Protein AF-A0A9J5XWK7-F1 (afdb_monomer)

Sequence (107 aa):
MKKEVSSCLRVRLVESLIQSAQDLQVSPIVKYSVLSLFADRFYPSLNREGAKDAKSWLLCPLRESNLQLFALVAIWISSKIHDSPSLSVKSFKSLADNTIKEQHFTT

Secondary structure (DSSP, 8-state):
-HHHHHHHHHHHHHHHHHHHHHHTT--HHHHHHHHHHIIIIIHHHHHSSHHHH---TTTSS--HHHHHHHHHHHHHHHHHHH-SSPPPHHHHHHHHHHH----TT--

Foldseek 3Di:
DVVVVLVVLVVLLLVLLVVLCVLLVDDPQLSVQLVCCCVVPVSCVLVPPCQVVPPPPLVVPPDSLSSNVSSLVSSQVSQVVPPVVGDDVVSSVVVSVVPRPPPVPDD

InterPro domains:
  IPR006671 Cyclin, N-terminal [PF00134] (4-105)
  IPR036915 Cyclin-like superfamily [SSF47954] (3-105)

Radius of gyration: 14.17 Å; Cα contacts (8 Å, |Δi|>4): 69; chains: 1; bounding box: 36×24×36 Å

Organism: Solanum commersonii (NCBI:txid4109)

Solvent-accessible surface area (backbone atoms only — not comparable to full-atom values): 6257 Å² total; per-residue (Å²): 114,76,68,60,55,54,52,52,53,52,51,55,40,51,51,47,36,53,51,52,41,56,77,67,66,56,56,70,68,30,55,54,47,26,51,48,52,38,64,73,49,50,50,54,56,60,70,50,64,46,70,80,71,48,87,42,70,72,59,53,74,76,44,71,53,48,44,49,51,53,37,53,50,40,47,51,56,26,26,63,74,71,42,84,82,49,79,54,71,65,59,54,48,57,50,43,66,73,69,40,82,80,60,91,80,77,125

Structure (mmCIF, N/CA/C/O backbone):
data_AF-A0A9J5XWK7-F1
#
_entry.id   AF-A0A9J5XWK7-F1
#
loop_
_atom_site.group_PDB
_atom_site.id
_atom_site.type_symbol
_atom_site.label_atom_id
_atom_site.label_alt_id
_atom_site.label_comp_id
_atom_site.label_asym_id
_atom_site.label_entity_id
_atom_site.label_seq_id
_atom_site.pdbx_PDB_ins_code
_atom_site.Cartn_x
_atom_site.Cartn_y
_atom_site.Cartn_z
_atom_site.occupancy
_atom_site.B_iso_or_equiv
_atom_site.auth_seq_id
_atom_site.auth_comp_id
_atom_site.auth_asym_id
_atom_site.auth_atom_id
_atom_site.pdbx_PDB_model_num
ATOM 1 N N . MET A 1 1 ? 12.536 -6.908 -23.347 1.00 37.09 1 MET A N 1
ATOM 2 C CA . MET A 1 1 ? 13.167 -6.498 -22.071 1.00 37.09 1 MET A CA 1
ATOM 3 C C . MET A 1 1 ? 12.368 -5.492 -21.230 1.00 37.09 1 MET A C 1
ATOM 5 O O . MET A 1 1 ? 12.197 -5.771 -20.057 1.00 37.09 1 MET A O 1
ATOM 9 N N . LYS A 1 2 ? 11.819 -4.367 -21.737 1.00 39.53 2 LYS A N 1
ATOM 10 C CA . LYS A 1 2 ? 11.050 -3.419 -20.875 1.00 39.53 2 LYS A CA 1
ATOM 11 C C . LYS A 1 2 ? 9.752 -3.991 -20.263 1.00 39.53 2 LYS A C 1
ATOM 13 O O . LYS A 1 2 ? 9.418 -3.645 -19.137 1.00 39.53 2 LYS A O 1
ATOM 18 N N . LYS A 1 3 ? 9.041 -4.876 -20.977 1.00 44.69 3 LYS A N 1
ATOM 19 C CA . LYS A 1 3 ? 7.789 -5.501 -20.496 1.00 44.69 3 LYS A CA 1
ATOM 20 C C . LYS A 1 3 ? 7.997 -6.507 -19.350 1.00 44.69 3 LYS A C 1
ATOM 22 O O . LYS A 1 3 ? 7.167 -6.558 -18.455 1.00 44.69 3 LYS A O 1
ATOM 27 N N . GLU A 1 4 ? 9.100 -7.257 -19.345 1.00 42.56 4 GLU A N 1
ATOM 28 C CA . GLU A 1 4 ? 9.379 -8.274 -18.310 1.00 42.56 4 GLU A CA 1
ATOM 29 C C . GLU A 1 4 ? 9.777 -7.656 -16.965 1.00 42.56 4 GLU A C 1
ATOM 31 O O . GLU A 1 4 ? 9.367 -8.130 -15.905 1.00 42.56 4 GLU A O 1
ATOM 36 N N . VAL A 1 5 ? 10.523 -6.546 -16.998 1.00 51.44 5 VAL A N 1
ATOM 37 C CA . VAL A 1 5 ? 10.858 -5.788 -15.783 1.00 51.44 5 VAL A CA 1
ATOM 38 C C . VAL A 1 5 ? 9.589 -5.180 -15.180 1.00 51.44 5 VAL A C 1
ATOM 40 O O . VAL A 1 5 ? 9.385 -5.261 -13.973 1.00 51.44 5 VAL A O 1
ATOM 43 N N . SER A 1 6 ? 8.683 -4.653 -16.013 1.00 56.84 6 SER A N 1
ATOM 44 C CA . SER A 1 6 ? 7.402 -4.098 -15.553 1.00 56.84 6 SER A CA 1
ATOM 45 C C . SER A 1 6 ? 6.481 -5.164 -14.939 1.00 56.84 6 SER A C 1
ATOM 47 O O . SER A 1 6 ? 5.811 -4.878 -13.945 1.00 56.84 6 SER A O 1
ATOM 49 N N . SER A 1 7 ? 6.476 -6.400 -15.459 1.00 63.59 7 SER A N 1
ATOM 50 C CA . SER A 1 7 ? 5.718 -7.500 -14.850 1.00 63.59 7 SER A CA 1
ATOM 51 C C . SER A 1 7 ? 6.311 -7.960 -13.519 1.00 63.59 7 SER A C 1
ATOM 53 O O . SER A 1 7 ? 5.549 -8.208 -12.590 1.00 63.59 7 SER A O 1
ATOM 55 N N . CYS A 1 8 ? 7.643 -8.019 -13.401 1.00 70.31 8 CYS A N 1
ATOM 56 C CA . CYS A 1 8 ? 8.321 -8.380 -12.153 1.00 70.31 8 CYS A CA 1
ATOM 57 C C . CYS A 1 8 ? 8.055 -7.342 -11.050 1.00 70.31 8 CYS A C 1
ATOM 59 O O . CYS A 1 8 ? 7.647 -7.700 -9.949 1.00 70.31 8 CYS A O 1
ATOM 61 N N . LEU A 1 9 ? 8.173 -6.049 -11.375 1.00 71.62 9 LEU A N 1
ATOM 62 C CA . LEU A 1 9 ? 7.881 -4.957 -10.438 1.00 71.62 9 LEU A CA 1
ATOM 63 C C . LEU A 1 9 ? 6.422 -4.976 -9.975 1.00 71.62 9 LEU A C 1
ATOM 65 O O . LEU A 1 9 ? 6.151 -4.775 -8.796 1.00 71.62 9 LEU A O 1
ATOM 69 N N . ARG A 1 10 ? 5.480 -5.263 -10.883 1.00 75.62 10 ARG A N 1
ATOM 70 C CA . ARG A 1 10 ? 4.058 -5.384 -10.540 1.00 75.62 10 ARG A CA 1
ATOM 71 C C . ARG A 1 10 ? 3.804 -6.516 -9.544 1.00 75.62 10 ARG A C 1
ATOM 73 O O . ARG A 1 10 ? 3.015 -6.325 -8.627 1.00 75.62 10 ARG A O 1
ATOM 80 N N . VAL A 1 11 ? 4.447 -7.670 -9.724 1.00 81.25 11 VAL A N 1
ATOM 81 C CA . VAL A 1 11 ? 4.308 -8.809 -8.800 1.00 81.25 11 VAL A CA 1
ATOM 82 C C . VAL A 1 11 ? 4.832 -8.435 -7.415 1.00 81.25 11 VAL A C 1
ATOM 84 O O . VAL A 1 11 ? 4.079 -8.527 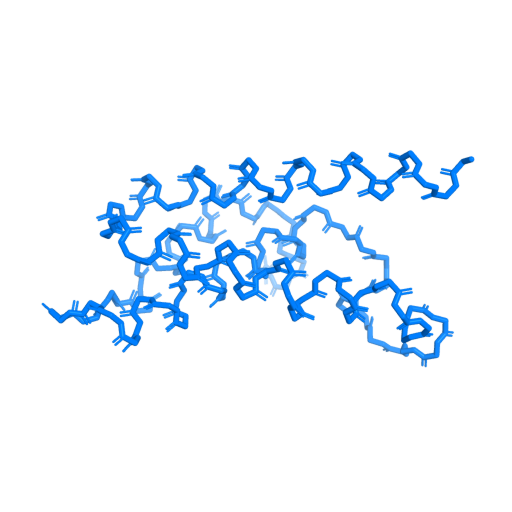-6.452 1.00 81.25 11 VAL A O 1
ATOM 87 N N . ARG A 1 12 ? 6.053 -7.896 -7.330 1.00 78.75 12 ARG A N 1
ATOM 88 C CA . ARG A 1 12 ? 6.665 -7.498 -6.049 1.00 78.75 12 ARG A CA 1
ATOM 89 C C . ARG A 1 12 ? 5.882 -6.425 -5.299 1.00 78.75 12 ARG A C 1
ATOM 91 O O . ARG A 1 12 ? 5.761 -6.461 -4.077 1.00 78.75 12 ARG A O 1
ATOM 98 N N . LEU A 1 13 ? 5.301 -5.486 -6.041 1.00 78.19 13 LEU A N 1
ATOM 99 C CA . LEU A 1 13 ? 4.395 -4.479 -5.498 1.00 78.19 13 LEU A CA 1
ATOM 100 C C . LEU A 1 13 ? 3.151 -5.096 -4.878 1.00 78.19 13 LEU A C 1
ATOM 102 O O . LEU A 1 13 ? 2.791 -4.733 -3.764 1.00 78.19 13 LEU A O 1
ATOM 106 N N . VAL A 1 14 ? 2.495 -6.003 -5.602 1.00 84.12 14 VAL A N 1
ATOM 107 C CA . VAL A 1 14 ? 1.287 -6.683 -5.124 1.00 84.12 14 VAL A CA 1
ATOM 108 C C . VAL A 1 14 ? 1.610 -7.549 -3.908 1.00 84.12 14 VAL A C 1
ATOM 110 O O . VAL A 1 14 ? 0.858 -7.519 -2.941 1.00 84.12 14 VAL A O 1
ATOM 113 N N . GLU A 1 15 ? 2.744 -8.249 -3.906 1.00 85.19 15 GLU A N 1
ATOM 114 C CA . GLU A 1 15 ? 3.231 -9.007 -2.747 1.00 85.19 15 GLU A CA 1
ATOM 115 C C . GLU A 1 15 ? 3.461 -8.097 -1.534 1.00 85.19 15 GLU A C 1
ATOM 117 O O . GLU A 1 15 ? 2.930 -8.365 -0.457 1.00 85.19 15 GLU A O 1
ATOM 122 N N . SER A 1 16 ? 4.162 -6.973 -1.720 1.00 82.44 16 SER A N 1
ATOM 123 C CA . SER A 1 16 ? 4.385 -5.975 -0.661 1.00 82.44 16 SER A CA 1
ATOM 124 C C . SER A 1 16 ? 3.071 -5.404 -0.127 1.00 82.44 16 SER A C 1
ATOM 126 O O . SER A 1 16 ? 2.933 -5.154 1.071 1.00 82.44 16 SER A O 1
ATOM 128 N N . LEU A 1 17 ? 2.089 -5.225 -1.012 1.00 86.88 17 LEU A N 1
ATOM 129 C CA . LEU A 1 17 ? 0.743 -4.780 -0.679 1.00 86.88 17 LEU A CA 1
ATOM 130 C C . LEU A 1 17 ? 0.000 -5.789 0.189 1.00 86.88 17 LEU A C 1
ATOM 132 O O . LEU A 1 17 ? -0.565 -5.421 1.218 1.00 86.88 17 LEU A O 1
ATOM 136 N N . ILE A 1 18 ? 0.009 -7.053 -0.228 1.00 86.88 18 ILE A N 1
ATOM 137 C CA . ILE A 1 18 ? -0.646 -8.146 0.487 1.00 86.88 18 ILE A CA 1
ATOM 138 C C . ILE A 1 18 ? -0.018 -8.300 1.871 1.00 86.88 18 ILE A C 1
ATOM 140 O O . ILE A 1 18 ? -0.758 -8.333 2.854 1.00 86.88 18 ILE A O 1
ATOM 144 N N . GLN A 1 19 ? 1.314 -8.312 1.954 1.00 88.19 19 GLN A N 1
ATOM 145 C CA . GLN A 1 19 ? 2.034 -8.440 3.218 1.00 88.19 19 GLN A CA 1
ATOM 146 C C . GLN A 1 19 ? 1.728 -7.266 4.157 1.00 88.19 19 GLN A C 1
ATOM 148 O O . GLN A 1 19 ? 1.269 -7.471 5.276 1.00 88.19 19 GLN A O 1
ATOM 153 N N . SER A 1 20 ? 1.857 -6.028 3.673 1.00 87.00 20 SER A N 1
ATOM 154 C CA . SER A 1 20 ? 1.598 -4.832 4.489 1.00 87.00 20 SER A CA 1
ATOM 155 C C . SER A 1 20 ? 0.145 -4.756 4.971 1.00 87.00 20 SER A C 1
ATOM 157 O O . SER A 1 20 ? -0.130 -4.340 6.094 1.00 87.00 20 SER A O 1
ATOM 159 N N . ALA A 1 21 ? -0.808 -5.171 4.130 1.00 87.75 21 ALA A N 1
ATOM 160 C CA . ALA A 1 21 ? -2.222 -5.215 4.484 1.00 87.75 21 ALA A CA 1
ATOM 161 C C . ALA A 1 21 ? -2.538 -6.312 5.519 1.00 87.75 21 ALA A C 1
ATOM 163 O O . ALA A 1 21 ? -3.462 -6.156 6.319 1.00 87.75 21 ALA A O 1
ATOM 164 N N . GLN A 1 22 ? -1.803 -7.426 5.500 1.00 88.06 22 GLN A N 1
ATOM 165 C CA . GLN A 1 22 ? -1.901 -8.465 6.524 1.00 88.06 22 GLN A CA 1
ATOM 166 C C . GLN A 1 22 ? -1.329 -7.976 7.856 1.00 88.06 22 GLN A C 1
ATOM 168 O O . GLN A 1 22 ? -2.012 -8.089 8.873 1.00 88.06 22 GLN A O 1
ATOM 173 N N . ASP A 1 23 ? -0.148 -7.356 7.836 1.00 87.50 23 ASP A N 1
ATOM 174 C CA . ASP A 1 23 ? 0.527 -6.855 9.039 1.00 87.50 23 ASP A CA 1
ATOM 175 C C . ASP A 1 23 ? -0.279 -5.742 9.734 1.00 87.50 23 ASP A C 1
ATOM 177 O O . ASP A 1 23 ? -0.354 -5.693 10.961 1.00 87.50 23 ASP A O 1
ATOM 181 N N . LEU A 1 24 ? -0.945 -4.877 8.958 1.00 85.62 24 LEU A N 1
ATOM 182 C CA . LEU A 1 24 ? -1.836 -3.826 9.473 1.00 85.62 24 LEU A CA 1
ATOM 183 C C . LEU A 1 24 ? -3.247 -4.320 9.830 1.00 85.62 24 LEU A C 1
ATOM 185 O O . LEU A 1 24 ? -4.046 -3.526 10.324 1.00 85.62 24 LEU A O 1
ATOM 189 N N . GLN A 1 25 ? -3.565 -5.592 9.566 1.00 87.06 25 GLN A N 1
ATOM 190 C CA . GLN A 1 25 ? -4.885 -6.198 9.784 1.00 87.06 25 GLN A CA 1
ATOM 191 C C . GLN A 1 25 ? -6.050 -5.384 9.188 1.00 87.06 25 GLN A C 1
ATOM 193 O O . GLN A 1 25 ? -7.120 -5.271 9.785 1.00 87.06 25 GLN A O 1
ATOM 198 N N . VAL A 1 26 ? -5.856 -4.815 7.992 1.00 86.25 26 VAL A N 1
ATOM 199 C CA . VAL A 1 26 ? -6.887 -3.982 7.350 1.00 86.25 26 VAL A CA 1
ATOM 200 C C . VAL A 1 26 ? -8.079 -4.808 6.878 1.00 86.25 26 VAL A C 1
ATOM 202 O O . VAL A 1 26 ? -7.956 -5.986 6.508 1.00 86.25 26 VAL A O 1
ATOM 205 N N . SER A 1 27 ? -9.241 -4.159 6.830 1.00 88.44 27 SER A N 1
ATOM 206 C CA . SER A 1 27 ? -10.475 -4.770 6.353 1.00 88.44 27 SER A CA 1
ATOM 207 C C . SER A 1 27 ? -10.367 -5.201 4.877 1.00 88.44 27 SER A C 1
ATOM 209 O O . SER A 1 27 ? -9.608 -4.617 4.094 1.00 88.44 27 SER A O 1
ATOM 211 N N . PRO A 1 28 ? -11.117 -6.230 4.436 1.00 87.75 28 PRO A N 1
ATOM 212 C CA . PRO A 1 28 ? -11.085 -6.670 3.040 1.00 87.75 28 PRO A CA 1
ATOM 213 C C . PRO A 1 28 ? -11.413 -5.552 2.045 1.00 87.75 28 PRO A C 1
ATOM 215 O O . PRO A 1 28 ? -10.797 -5.492 0.983 1.00 87.75 28 PRO A O 1
ATOM 218 N N . ILE A 1 29 ? -12.326 -4.637 2.400 1.00 88.94 29 ILE A N 1
ATOM 219 C CA . ILE A 1 29 ? -12.694 -3.501 1.545 1.00 88.94 29 ILE A CA 1
ATOM 220 C C . ILE A 1 29 ? -11.490 -2.595 1.268 1.00 88.94 29 ILE A C 1
ATOM 222 O O . ILE A 1 29 ? -11.277 -2.205 0.124 1.00 88.94 29 ILE A O 1
ATOM 226 N N . VAL A 1 30 ? -10.630 -2.360 2.265 1.00 88.94 30 VAL A N 1
ATOM 227 C CA . VAL A 1 30 ? -9.379 -1.618 2.080 1.00 88.94 30 VAL A CA 1
ATOM 228 C C . VAL A 1 30 ? -8.473 -2.347 1.094 1.00 88.94 30 VAL A C 1
ATOM 230 O O . VAL A 1 30 ? -7.979 -1.718 0.169 1.00 88.94 30 VAL A O 1
ATOM 233 N N . LYS A 1 31 ? -8.306 -3.670 1.207 1.00 90.38 31 LYS A N 1
ATOM 234 C CA . LYS A 1 31 ? -7.438 -4.449 0.298 1.00 90.38 31 LYS A CA 1
ATOM 235 C C . LYS A 1 31 ? -7.853 -4.290 -1.166 1.00 90.38 31 LYS A C 1
ATOM 237 O O . LYS A 1 31 ? -7.005 -4.025 -2.018 1.00 90.38 31 LYS A O 1
ATOM 242 N N . TYR A 1 32 ? -9.150 -4.398 -1.450 1.00 90.62 32 TYR A N 1
ATOM 243 C CA . TYR A 1 32 ? -9.675 -4.221 -2.806 1.00 90.62 32 TYR A CA 1
ATOM 244 C C . TYR A 1 32 ? -9.548 -2.776 -3.296 1.00 90.62 32 TYR A C 1
ATOM 246 O O . TYR A 1 32 ? -9.119 -2.557 -4.430 1.00 90.62 32 TYR A O 1
ATOM 254 N N . SER A 1 33 ? -9.839 -1.795 -2.438 1.00 90.88 33 SER A N 1
ATOM 255 C CA . SER A 1 33 ? -9.684 -0.377 -2.777 1.00 90.88 33 SER A CA 1
ATOM 256 C C . SER A 1 33 ? -8.235 -0.015 -3.080 1.00 90.88 33 SER A C 1
ATOM 258 O O . SER A 1 33 ? -7.980 0.718 -4.034 1.00 90.88 33 SER A O 1
ATOM 260 N N . VAL A 1 34 ? -7.273 -0.585 -2.348 1.00 91.25 34 VAL A N 1
ATOM 261 C CA . VAL A 1 34 ? -5.858 -0.358 -2.639 1.00 91.25 34 VAL A CA 1
ATOM 262 C C . VAL A 1 34 ? -5.462 -0.977 -3.972 1.00 91.25 34 VAL A C 1
ATOM 264 O O . VAL A 1 34 ? -4.789 -0.321 -4.763 1.00 91.25 34 VAL A O 1
ATOM 267 N N . LEU A 1 35 ? -5.885 -2.215 -4.246 1.00 87.88 35 L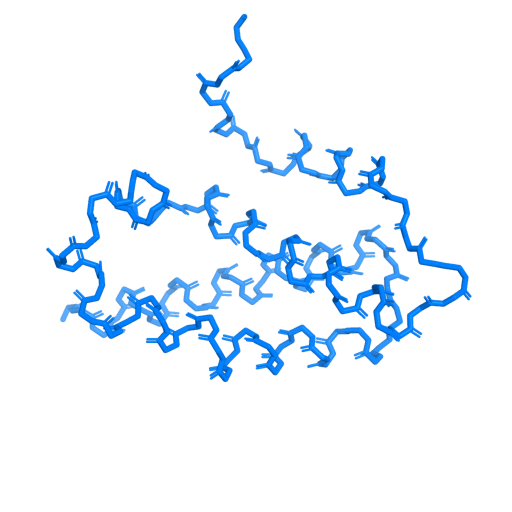EU A N 1
ATOM 268 C CA . LEU A 1 35 ? -5.588 -2.875 -5.518 1.00 87.88 35 LEU A CA 1
ATOM 269 C C . LEU A 1 35 ? -6.153 -2.090 -6.708 1.00 87.88 35 LEU A C 1
ATOM 271 O O . LEU A 1 35 ? -5.437 -1.906 -7.691 1.00 87.88 35 LEU A O 1
ATOM 275 N N . SER A 1 36 ? -7.382 -1.573 -6.603 1.00 88.44 36 SER A N 1
ATOM 276 C CA . SER A 1 36 ? -7.971 -0.714 -7.640 1.00 88.44 36 SER A CA 1
ATOM 277 C C . SER A 1 36 ? -7.218 0.611 -7.770 1.00 88.44 36 SER A C 1
ATOM 279 O O . SER A 1 36 ? -6.773 0.953 -8.862 1.00 88.44 36 SER A O 1
ATOM 281 N N . LEU A 1 37 ? -6.951 1.322 -6.666 1.00 85.38 37 LEU A N 1
ATOM 282 C CA . LEU A 1 37 ? -6.159 2.560 -6.694 1.00 85.38 37 LEU A CA 1
ATOM 283 C C . LEU A 1 37 ? -4.790 2.334 -7.359 1.00 85.38 37 LEU A C 1
ATOM 285 O O . LEU A 1 37 ? -4.292 3.177 -8.113 1.00 85.38 37 LEU A O 1
ATOM 289 N N . PHE A 1 38 ? -4.186 1.180 -7.092 1.00 81.81 38 PHE A N 1
ATOM 290 C CA . PHE A 1 38 ? -2.877 0.837 -7.603 1.00 81.81 38 PHE A CA 1
ATOM 291 C C . PHE A 1 38 ? -2.897 0.510 -9.102 1.00 81.81 38 PHE A C 1
ATOM 293 O O . PHE A 1 38 ? -2.117 1.080 -9.872 1.00 81.81 38 PHE A O 1
ATOM 300 N N . ALA A 1 39 ? -3.800 -0.379 -9.519 1.00 80.94 39 ALA A N 1
ATOM 301 C CA . ALA A 1 39 ? -3.929 -0.822 -10.904 1.00 80.94 39 ALA A CA 1
ATOM 302 C C . ALA A 1 39 ? -4.439 0.292 -11.830 1.00 80.94 39 ALA A C 1
ATOM 304 O O . ALA A 1 39 ? -3.918 0.450 -12.934 1.00 80.94 39 ALA A O 1
ATOM 305 N N . ASP A 1 40 ? -5.401 1.090 -11.362 1.00 80.75 40 ASP A N 1
ATOM 306 C CA . ASP A 1 40 ? -6.116 2.056 -12.198 1.00 80.75 40 ASP A CA 1
ATOM 307 C C . ASP A 1 40 ? -5.432 3.426 -12.242 1.00 80.75 40 ASP A C 1
ATOM 309 O O . ASP A 1 40 ? -5.579 4.159 -13.221 1.00 80.75 40 ASP A O 1
ATOM 313 N N . ARG A 1 41 ? -4.675 3.801 -11.197 1.00 79.12 41 ARG A N 1
ATOM 314 C CA . ARG A 1 41 ? -4.072 5.144 -11.092 1.00 79.12 41 ARG A CA 1
ATOM 315 C C . ARG A 1 41 ? -2.554 5.130 -10.984 1.00 79.12 41 ARG A C 1
ATOM 317 O O . ARG A 1 41 ? -1.890 5.784 -11.791 1.00 79.12 41 ARG A O 1
ATOM 324 N N . PHE A 1 42 ? -1.986 4.399 -10.024 1.00 75.31 42 PHE A N 1
ATOM 325 C CA . PHE A 1 42 ? -0.536 4.438 -9.782 1.00 75.31 42 PHE A CA 1
ATOM 326 C C . PHE A 1 42 ? 0.264 3.816 -10.925 1.00 75.31 42 PHE A C 1
ATOM 328 O O . PHE A 1 42 ? 1.152 4.463 -11.478 1.00 75.31 42 PHE A O 1
ATOM 335 N N . TYR A 1 43 ? -0.062 2.587 -11.322 1.00 74.00 43 TYR A N 1
ATOM 336 C CA . TYR A 1 43 ? 0.699 1.872 -12.344 1.00 74.00 43 TYR A CA 1
ATOM 337 C C . TYR A 1 43 ? 0.703 2.586 -13.716 1.00 74.00 43 TYR A C 1
ATOM 339 O O . TYR A 1 43 ? 1.783 2.748 -14.297 1.00 74.00 43 TYR A O 1
ATOM 347 N N . PRO A 1 44 ? -0.433 3.111 -14.227 1.00 74.56 44 PRO A N 1
ATOM 348 C CA . PRO A 1 44 ? -0.437 3.919 -15.446 1.00 74.56 44 PRO A CA 1
ATOM 349 C C . PRO A 1 44 ? 0.398 5.200 -15.337 1.00 74.56 44 PRO A C 1
ATOM 351 O O . PRO A 1 44 ? 1.021 5.594 -16.322 1.00 74.56 44 PRO A O 1
ATOM 354 N N . SER A 1 45 ? 0.448 5.821 -14.154 1.00 72.69 45 SER A N 1
ATOM 355 C CA . SER A 1 45 ? 1.225 7.044 -13.902 1.00 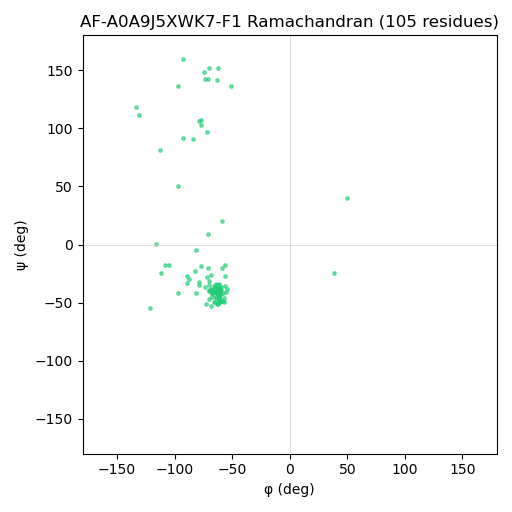72.69 45 SER A CA 1
ATOM 356 C C . SER A 1 45 ? 2.737 6.797 -13.862 1.00 72.69 45 SER A C 1
ATOM 358 O O . SER A 1 45 ? 3.509 7.686 -14.208 1.00 72.69 45 SER A O 1
ATOM 360 N N . LEU A 1 46 ? 3.171 5.588 -13.490 1.00 67.81 46 LEU A N 1
ATOM 361 C CA . LEU A 1 46 ? 4.582 5.179 -13.527 1.00 67.81 46 LEU A CA 1
ATOM 362 C C . LEU A 1 46 ? 5.050 4.812 -14.945 1.00 67.81 46 LEU A C 1
ATOM 364 O O . LEU A 1 46 ? 6.204 5.042 -15.301 1.00 67.81 46 LEU A O 1
ATOM 368 N N . ASN A 1 47 ? 4.162 4.224 -15.753 1.00 63.88 47 ASN A N 1
ATOM 369 C CA . ASN A 1 47 ? 4.491 3.727 -17.092 1.00 63.88 47 ASN A CA 1
ATOM 370 C C . ASN A 1 47 ? 4.350 4.794 -18.196 1.00 63.88 47 ASN A C 1
ATOM 372 O O . ASN A 1 47 ? 5.051 4.739 -19.208 1.00 63.88 47 ASN A O 1
ATOM 376 N N . ARG A 1 48 ? 3.442 5.764 -18.032 1.00 58.59 48 ARG A N 1
ATOM 377 C CA . ARG A 1 48 ? 3.255 6.869 -18.981 1.00 58.59 48 ARG A CA 1
ATOM 378 C C . ARG A 1 48 ? 4.341 7.908 -18.746 1.00 58.59 48 ARG A C 1
ATOM 380 O O . ARG A 1 48 ? 4.2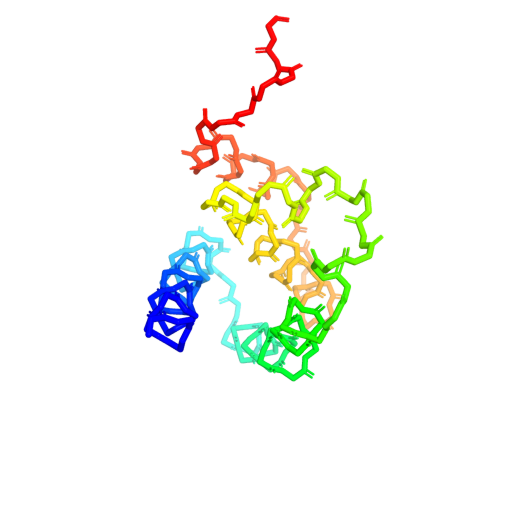38 8.593 -17.747 1.00 58.59 48 ARG A O 1
ATOM 387 N N . GLU A 1 49 ? 5.324 7.984 -19.652 1.00 49.81 49 GLU A N 1
ATOM 388 C CA . GLU A 1 49 ? 6.253 9.088 -20.028 1.00 49.81 49 GLU A CA 1
ATOM 389 C C . GLU A 1 49 ? 6.859 10.030 -18.960 1.00 49.81 49 GLU A C 1
ATOM 391 O O . GLU A 1 49 ? 7.973 10.506 -19.154 1.00 49.81 49 GLU A O 1
ATOM 396 N N . GLY A 1 50 ? 6.250 10.223 -17.795 1.00 49.12 50 GLY A N 1
ATOM 397 C CA . GLY A 1 50 ? 6.802 10.864 -16.613 1.00 49.12 50 GLY A CA 1
ATOM 398 C C . GLY A 1 50 ? 8.066 10.191 -16.085 1.00 49.12 50 GLY A C 1
ATOM 399 O O . GLY A 1 50 ? 8.862 10.865 -15.464 1.00 49.12 50 GLY A O 1
ATOM 400 N N . ALA A 1 51 ? 8.368 8.928 -16.395 1.00 50.28 51 ALA A N 1
ATOM 401 C CA . ALA A 1 51 ? 9.699 8.378 -16.097 1.00 50.28 51 ALA A CA 1
ATOM 402 C C . ALA A 1 51 ? 10.816 8.947 -17.003 1.00 50.28 51 ALA A C 1
ATOM 404 O O . ALA A 1 51 ? 11.990 8.852 -16.652 1.00 50.28 51 ALA A O 1
ATOM 405 N N . LYS A 1 52 ? 10.473 9.513 -18.172 1.00 49.59 52 LYS A N 1
ATOM 406 C CA . LYS A 1 52 ? 11.437 10.158 -19.079 1.00 49.59 52 LYS A CA 1
ATOM 407 C C . LYS A 1 52 ? 11.639 11.644 -18.769 1.00 49.59 52 LYS A C 1
ATOM 409 O O . LYS A 1 52 ? 12.756 12.113 -18.937 1.00 49.59 52 LYS A O 1
ATOM 414 N N . ASP A 1 53 ? 10.600 12.340 -18.298 1.00 50.56 53 ASP A N 1
ATOM 415 C CA . ASP A 1 53 ? 10.645 13.789 -18.015 1.00 50.56 53 ASP A CA 1
ATOM 416 C C . ASP A 1 53 ? 10.632 14.161 -16.523 1.00 50.56 53 ASP A C 1
ATOM 418 O O . ASP A 1 53 ? 11.008 15.277 -16.153 1.00 50.56 53 ASP A O 1
ATOM 422 N N . ALA A 1 54 ? 10.229 13.261 -15.621 1.00 54.16 54 ALA A N 1
ATOM 423 C CA . ALA A 1 54 ? 10.238 13.577 -14.202 1.00 54.16 54 ALA A CA 1
ATOM 424 C C . ALA A 1 54 ? 11.665 13.487 -13.664 1.00 54.16 54 ALA A C 1
ATOM 426 O O . ALA A 1 54 ? 12.181 12.417 -13.344 1.00 54.16 54 ALA A O 1
ATOM 427 N N . LYS A 1 55 ? 12.227 14.663 -13.388 1.00 54.53 55 LYS A N 1
ATOM 428 C CA . LYS A 1 55 ? 13.295 14.910 -12.403 1.00 54.53 55 LYS A CA 1
ATOM 429 C C . LYS A 1 55 ? 12.902 14.490 -10.968 1.00 54.53 55 LYS A C 1
ATOM 431 O O . LYS A 1 55 ? 13.468 14.991 -10.003 1.00 54.53 55 LYS A O 1
ATOM 436 N N . SER A 1 56 ? 11.902 13.624 -10.802 1.00 59.97 56 SER A N 1
ATOM 437 C CA . SER A 1 56 ? 11.465 13.124 -9.507 1.00 59.97 56 SER A CA 1
ATOM 438 C C . SER A 1 56 ? 12.458 12.070 -9.044 1.00 59.97 56 SER A C 1
ATOM 440 O O . SER A 1 56 ? 12.432 10.925 -9.499 1.00 59.97 56 SER A O 1
ATOM 442 N N . TRP A 1 57 ? 13.331 12.461 -8.116 1.00 60.88 57 TRP A N 1
ATOM 443 C CA . TRP A 1 57 ? 14.304 11.570 -7.475 1.00 60.88 57 TRP A CA 1
ATOM 444 C C . TRP A 1 57 ? 13.647 10.360 -6.791 1.00 60.88 57 TRP A C 1
ATOM 446 O O . TRP A 1 57 ? 14.306 9.359 -6.541 1.00 60.88 57 TRP A O 1
ATOM 456 N N . LEU A 1 58 ? 12.337 10.429 -6.527 1.00 62.19 58 LEU A N 1
ATOM 457 C CA . LEU A 1 58 ? 11.555 9.351 -5.921 1.00 62.19 58 LEU A CA 1
ATOM 458 C C . LEU A 1 58 ? 11.099 8.286 -6.935 1.00 62.19 58 LEU A C 1
ATOM 460 O O . LEU A 1 58 ? 10.808 7.153 -6.562 1.00 62.19 58 LEU A O 1
ATOM 464 N N . LEU A 1 59 ? 11.019 8.637 -8.221 1.00 64.44 59 LEU A N 1
ATOM 465 C CA . LEU A 1 59 ? 10.572 7.737 -9.290 1.00 64.44 59 LEU A CA 1
ATOM 466 C C . LEU A 1 59 ? 11.725 7.229 -10.160 1.00 64.44 59 LEU A C 1
ATOM 468 O O . LEU A 1 59 ? 11.557 6.229 -10.859 1.00 64.44 59 LEU A O 1
ATOM 472 N N . CYS A 1 60 ? 12.885 7.891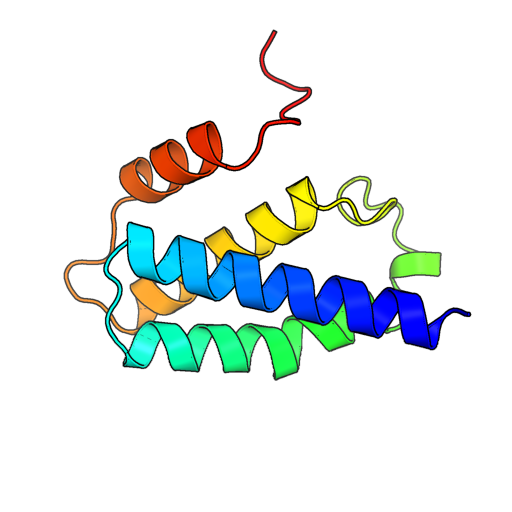 -10.117 1.00 60.56 60 CYS A N 1
ATOM 473 C CA . CYS A 1 60 ? 14.038 7.540 -10.932 1.00 60.56 60 CYS A CA 1
ATOM 474 C C . CYS A 1 60 ? 15.322 7.446 -10.084 1.00 60.56 60 CYS A C 1
ATOM 476 O O . CYS A 1 60 ? 15.812 8.477 -9.621 1.00 60.56 60 CYS A O 1
ATOM 478 N N . PRO A 1 61 ? 15.898 6.241 -9.899 1.00 65.56 61 PRO A N 1
ATOM 479 C CA . PRO A 1 61 ? 15.396 4.934 -10.337 1.00 65.56 61 PRO A CA 1
ATOM 480 C C . PRO A 1 61 ? 14.221 4.438 -9.476 1.00 65.56 61 PRO A C 1
ATOM 482 O O . PRO A 1 61 ? 14.171 4.682 -8.272 1.00 65.56 61 PRO A O 1
ATOM 485 N N . LEU A 1 62 ? 13.295 3.689 -10.080 1.00 69.94 62 LEU A N 1
ATOM 486 C CA . LEU A 1 62 ? 12.209 3.026 -9.354 1.00 69.94 62 LEU A CA 1
ATOM 487 C C . LEU A 1 62 ? 12.787 1.848 -8.549 1.00 69.94 62 LEU A C 1
ATOM 489 O O . LEU A 1 62 ? 13.029 0.775 -9.102 1.00 69.94 62 LEU A O 1
ATOM 493 N N . ARG A 1 63 ? 13.063 2.071 -7.259 1.00 75.19 63 ARG A N 1
ATOM 494 C CA . ARG A 1 63 ? 13.581 1.052 -6.331 1.00 75.19 63 ARG A CA 1
ATOM 495 C C . ARG A 1 63 ? 12.457 0.350 -5.576 1.00 75.19 63 ARG A C 1
ATOM 497 O O . ARG A 1 63 ? 11.370 0.900 -5.421 1.00 75.19 63 ARG A O 1
ATOM 504 N N . GLU A 1 64 ? 12.758 -0.832 -5.045 1.00 77.31 64 GLU A N 1
ATOM 505 C CA . GLU A 1 64 ? 11.850 -1.614 -4.191 1.00 77.31 64 GLU A CA 1
ATOM 506 C C . GLU A 1 64 ? 11.353 -0.804 -2.980 1.00 77.31 64 GLU A C 1
ATOM 508 O O . GLU A 1 64 ? 10.168 -0.805 -2.668 1.00 77.31 64 GLU A O 1
ATOM 513 N N . SER A 1 65 ? 12.236 -0.020 -2.358 1.00 79.75 65 SER A N 1
ATOM 514 C CA . SER A 1 65 ? 11.918 0.877 -1.239 1.00 79.75 65 SER A CA 1
ATOM 515 C C . SER A 1 65 ? 10.835 1.906 -1.585 1.00 79.75 65 SER A C 1
ATOM 517 O O . SER A 1 65 ? 9.902 2.124 -0.810 1.00 79.75 65 SER A O 1
ATOM 519 N N . ASN A 1 66 ? 10.900 2.490 -2.783 1.00 79.88 66 ASN A N 1
ATOM 520 C CA . ASN A 1 66 ? 9.896 3.444 -3.262 1.00 79.88 66 ASN A CA 1
ATOM 521 C C . ASN A 1 66 ? 8.557 2.742 -3.522 1.00 79.88 66 ASN A C 1
ATOM 523 O O . ASN A 1 66 ? 7.497 3.286 -3.222 1.00 79.88 66 ASN A O 1
ATOM 527 N N . LEU A 1 67 ? 8.599 1.515 -4.048 1.00 78.81 67 LEU A N 1
ATOM 528 C CA . LEU A 1 67 ? 7.410 0.701 -4.291 1.00 78.81 67 LEU A CA 1
ATOM 529 C C . LEU A 1 67 ? 6.688 0.329 -2.991 1.00 78.81 67 LEU A C 1
ATOM 531 O O . LEU A 1 67 ? 5.471 0.489 -2.900 1.00 78.81 67 LEU A O 1
ATOM 535 N N . GLN A 1 68 ? 7.439 -0.088 -1.973 1.00 84.25 68 GLN A N 1
ATOM 536 C CA . GLN A 1 68 ? 6.923 -0.355 -0.629 1.00 84.25 68 GLN A CA 1
ATOM 537 C C . GLN A 1 68 ? 6.307 0.902 -0.002 1.00 84.25 68 GLN A C 1
ATOM 539 O O . GLN A 1 68 ? 5.224 0.839 0.581 1.00 84.25 68 GLN A O 1
ATOM 544 N N . LEU A 1 69 ? 6.939 2.067 -0.182 1.00 85.69 69 LEU A N 1
ATOM 545 C CA . LEU A 1 69 ? 6.386 3.341 0.275 1.00 85.69 69 LEU A CA 1
ATOM 546 C C . LEU A 1 69 ? 5.047 3.659 -0.408 1.00 85.69 69 LEU A C 1
ATOM 548 O O . LEU A 1 69 ? 4.078 4.003 0.269 1.00 85.69 69 LEU A O 1
ATOM 552 N N . PHE A 1 70 ? 4.959 3.513 -1.733 1.00 83.56 70 PHE A N 1
ATOM 553 C CA . PHE A 1 70 ? 3.705 3.737 -2.457 1.00 83.56 70 PHE A CA 1
ATOM 554 C C . PHE A 1 70 ? 2.609 2.751 -2.046 1.00 83.56 70 PHE A C 1
ATOM 556 O O . PHE A 1 70 ? 1.455 3.160 -1.906 1.00 83.56 70 PHE A O 1
ATOM 563 N N . ALA A 1 71 ? 2.960 1.487 -1.797 1.00 85.81 71 ALA A N 1
ATOM 564 C CA . ALA A 1 71 ? 2.036 0.493 -1.258 1.00 85.81 71 ALA A CA 1
ATOM 565 C C . ALA A 1 71 ? 1.457 0.941 0.096 1.00 85.81 71 ALA A C 1
ATOM 567 O O . ALA A 1 71 ? 0.237 0.965 0.264 1.00 85.81 71 ALA A O 1
ATOM 568 N N . LEU A 1 72 ? 2.307 1.383 1.029 1.00 88.62 72 LEU A N 1
ATOM 569 C CA . LEU A 1 72 ? 1.876 1.871 2.343 1.00 88.62 72 LEU A CA 1
ATOM 570 C C . LEU A 1 72 ? 0.991 3.120 2.249 1.00 88.62 72 LEU A C 1
ATOM 572 O O . LEU A 1 72 ? -0.029 3.200 2.935 1.00 88.62 72 LEU A O 1
ATOM 576 N N . VAL A 1 73 ? 1.331 4.072 1.375 1.00 87.44 73 VAL A N 1
ATOM 577 C CA . VAL A 1 73 ? 0.511 5.274 1.136 1.00 87.44 73 VAL A CA 1
ATOM 578 C C . VAL A 1 73 ? -0.860 4.901 0.579 1.00 87.44 73 VAL A C 1
ATOM 580 O O . VAL A 1 73 ? -1.874 5.445 1.016 1.00 87.44 73 VAL A O 1
ATOM 583 N N . ALA A 1 74 ? -0.918 3.953 -0.355 1.00 89.00 74 ALA A N 1
ATOM 584 C CA . ALA A 1 74 ? -2.178 3.507 -0.927 1.00 89.00 74 ALA A CA 1
ATOM 585 C C . ALA A 1 74 ? -3.068 2.817 0.128 1.00 89.00 74 ALA A C 1
ATOM 587 O O . ALA A 1 74 ? -4.272 3.097 0.183 1.00 89.00 74 ALA A O 1
ATOM 588 N N . ILE A 1 75 ? -2.477 1.999 1.014 1.00 89.69 75 ILE A N 1
ATOM 589 C CA . ILE A 1 75 ? -3.165 1.407 2.176 1.00 89.69 75 ILE A CA 1
ATOM 590 C C . ILE A 1 75 ? -3.667 2.498 3.118 1.00 89.69 75 ILE A C 1
ATOM 592 O O . ILE A 1 75 ? -4.822 2.442 3.536 1.00 89.69 75 ILE A O 1
ATOM 596 N N . TRP A 1 76 ? -2.857 3.515 3.415 1.00 89.38 76 TRP A N 1
ATOM 597 C CA . TRP A 1 76 ? -3.261 4.624 4.279 1.00 89.38 76 TRP A CA 1
ATOM 598 C C . TRP A 1 76 ? -4.461 5.389 3.718 1.00 89.38 76 TRP A C 1
ATOM 600 O O . TRP A 1 76 ? -5.450 5.568 4.427 1.00 89.38 76 TRP A O 1
ATOM 610 N N . ILE A 1 77 ? -4.420 5.767 2.436 1.00 88.56 77 ILE A N 1
ATOM 611 C CA . ILE A 1 77 ? -5.537 6.443 1.759 1.00 88.56 77 ILE A CA 1
ATOM 612 C C . ILE A 1 77 ? -6.801 5.584 1.843 1.00 88.56 77 ILE A C 1
ATOM 614 O O . ILE A 1 77 ? -7.850 6.063 2.262 1.00 88.56 77 ILE A O 1
ATOM 618 N N . SER A 1 78 ? -6.695 4.301 1.501 1.00 90.31 78 SER A N 1
ATOM 619 C CA . SER A 1 78 ? -7.846 3.395 1.480 1.00 90.31 78 SER A CA 1
ATOM 620 C C . SER A 1 78 ? -8.416 3.146 2.880 1.00 90.31 78 SER A C 1
ATOM 622 O O . SER A 1 78 ? -9.632 3.143 3.055 1.00 90.31 78 SER A O 1
ATOM 624 N N . SER A 1 79 ? -7.553 3.030 3.892 1.00 88.94 79 SER A N 1
ATOM 625 C CA . SER A 1 79 ? -7.962 2.891 5.297 1.00 88.94 79 SER A CA 1
ATOM 626 C C . SER A 1 79 ? -8.666 4.151 5.799 1.00 88.94 79 SER A C 1
ATOM 628 O O . SER A 1 79 ? -9.627 4.062 6.549 1.00 88.94 79 SER A O 1
ATOM 630 N N . LYS A 1 80 ? -8.245 5.346 5.362 1.00 87.69 80 LYS A N 1
ATOM 631 C CA . LYS A 1 80 ? -8.924 6.604 5.717 1.00 87.69 80 LYS A CA 1
ATOM 632 C C . LYS A 1 80 ? -10.311 6.739 5.087 1.00 87.69 80 LYS 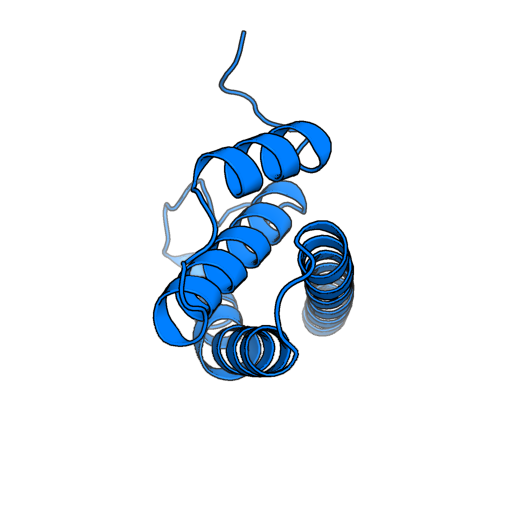A C 1
ATOM 634 O O . LYS A 1 80 ? -11.137 7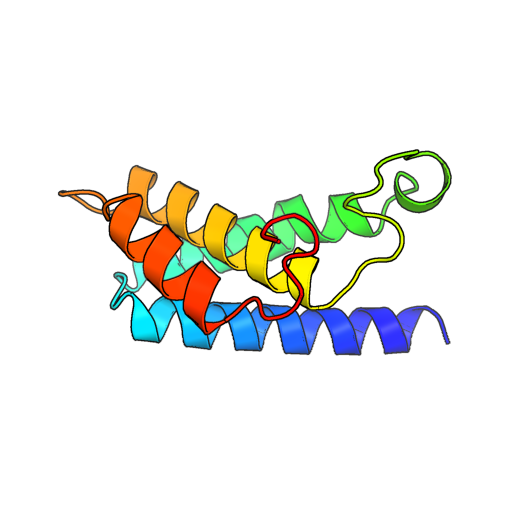.454 5.643 1.00 87.69 80 LYS A O 1
ATOM 639 N N . ILE A 1 81 ? -10.547 6.091 3.947 1.00 88.00 81 ILE A N 1
ATOM 640 C CA . ILE A 1 81 ? -11.837 6.117 3.246 1.00 88.00 81 ILE A CA 1
ATOM 641 C C . ILE A 1 81 ? -12.819 5.116 3.862 1.00 88.00 81 ILE A C 1
ATOM 643 O O . ILE A 1 81 ? -13.999 5.433 3.995 1.00 88.00 81 ILE A O 1
ATOM 647 N N . HIS A 1 82 ? -12.349 3.914 4.206 1.00 86.06 82 HIS A N 1
ATOM 648 C CA . HIS A 1 82 ? -13.233 2.793 4.536 1.00 86.06 82 HIS A CA 1
ATOM 649 C C . HIS A 1 82 ? -13.214 2.351 6.002 1.00 86.06 82 HIS A C 1
ATOM 651 O O . HIS A 1 82 ? -14.212 1.789 6.450 1.00 86.06 82 HIS A O 1
ATOM 657 N N . ASP A 1 83 ? -12.136 2.596 6.753 1.00 81.06 83 ASP A N 1
ATOM 658 C CA . ASP A 1 83 ? -12.042 2.154 8.147 1.00 81.06 83 ASP A CA 1
ATOM 659 C C . ASP A 1 83 ? -12.412 3.279 9.125 1.00 81.06 83 ASP A C 1
ATOM 661 O O . ASP A 1 83 ? -11.959 4.423 9.020 1.00 81.06 83 ASP A O 1
ATOM 665 N N . SER A 1 84 ? -13.197 2.917 10.141 1.00 75.25 84 SER A N 1
ATOM 666 C CA . SER A 1 84 ? -13.495 3.753 11.302 1.00 75.25 84 SER A CA 1
ATOM 667 C C . SER A 1 84 ? -13.339 2.921 12.584 1.00 75.25 84 SER A C 1
ATOM 669 O O . SER A 1 84 ?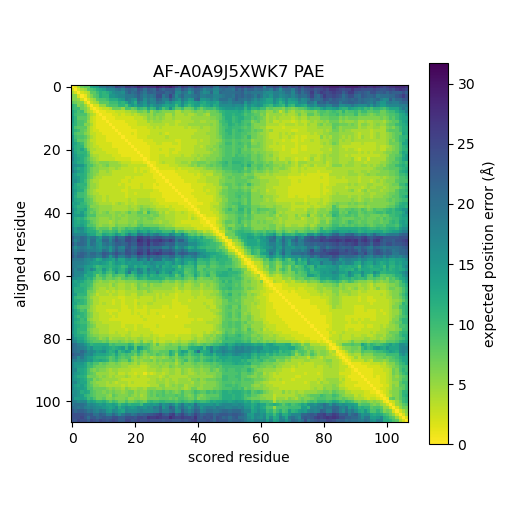 -14.085 1.956 12.753 1.00 75.25 84 SER A O 1
ATOM 671 N N . PRO A 1 85 ? -12.417 3.271 13.503 1.00 72.38 85 PRO A N 1
ATOM 672 C CA . PRO A 1 85 ? -11.477 4.387 13.426 1.00 72.38 85 PRO A CA 1
ATOM 673 C C . PRO A 1 85 ? -10.346 4.115 12.425 1.00 72.38 85 PRO A C 1
ATOM 675 O O . PRO A 1 85 ? -9.831 3.005 12.328 1.00 72.38 85 PRO A O 1
ATOM 678 N N . SER A 1 86 ? -9.927 5.151 11.699 1.00 76.50 86 SER A N 1
ATOM 679 C CA . SER A 1 86 ? -8.841 5.017 10.728 1.00 76.50 86 SER A CA 1
ATOM 680 C C . SER A 1 86 ? -7.524 4.643 11.409 1.00 76.50 86 SER A C 1
ATOM 682 O O . SER A 1 86 ? -7.192 5.213 12.453 1.00 76.50 86 SER A O 1
ATOM 684 N N . LEU A 1 87 ? -6.732 3.783 10.768 1.00 81.31 87 LEU A N 1
ATOM 685 C CA . LEU A 1 87 ? -5.392 3.424 11.229 1.00 81.31 87 LEU A CA 1
ATOM 686 C C . LEU A 1 87 ? -4.520 4.659 11.517 1.00 81.31 87 LEU A C 1
ATOM 688 O O . LEU A 1 87 ? -4.475 5.628 10.751 1.00 81.31 87 LEU A O 1
ATOM 692 N N . SER A 1 88 ? -3.800 4.606 12.638 1.00 84.19 88 SER A N 1
ATOM 693 C CA . SER A 1 88 ? -2.901 5.678 13.060 1.00 84.19 88 SER A CA 1
ATOM 694 C C . SER A 1 88 ? -1.673 5.748 12.159 1.00 84.19 88 SER A C 1
ATOM 696 O O . SER A 1 88 ? -1.083 4.726 11.813 1.00 84.19 88 SER A O 1
ATOM 698 N N . VAL A 1 89 ? -1.210 6.968 11.874 1.00 84.50 89 VAL A N 1
ATOM 699 C CA . VAL A 1 89 ? 0.058 7.210 11.160 1.00 84.50 89 VAL A CA 1
ATOM 700 C C . VAL A 1 89 ? 1.239 6.532 11.872 1.00 84.50 89 VAL A C 1
ATOM 702 O O . VAL A 1 89 ? 2.194 6.120 11.220 1.00 84.50 89 VAL A O 1
ATOM 705 N N . LYS A 1 90 ? 1.156 6.332 13.197 1.00 85.88 90 LYS A N 1
ATOM 706 C CA . LYS A 1 90 ? 2.178 5.608 13.971 1.00 85.88 90 LYS A CA 1
ATOM 707 C C . LYS A 1 90 ? 2.322 4.146 13.539 1.00 85.88 90 LYS A C 1
ATOM 709 O O . LYS A 1 90 ? 3.446 3.661 13.464 1.00 85.88 90 LYS A O 1
ATOM 714 N N . SER A 1 91 ? 1.218 3.470 13.220 1.00 84.75 91 SER A N 1
ATOM 715 C CA . SER A 1 91 ? 1.234 2.075 12.760 1.00 84.75 91 SER A CA 1
ATOM 716 C C . SER A 1 91 ? 1.895 1.960 11.387 1.00 84.75 91 SER A C 1
ATOM 718 O O . SER A 1 91 ? 2.749 1.101 11.186 1.00 84.75 91 SER A O 1
ATOM 720 N N . PHE A 1 92 ? 1.589 2.891 10.476 1.00 85.75 92 PHE A N 1
ATOM 721 C CA . PHE A 1 92 ? 2.256 2.972 9.172 1.00 85.75 92 PHE A CA 1
ATOM 722 C C . PHE A 1 92 ? 3.744 3.282 9.300 1.00 85.75 92 PHE A C 1
ATOM 724 O O . PHE A 1 92 ? 4.545 2.654 8.616 1.00 85.75 92 PHE A O 1
ATOM 731 N N . LYS A 1 93 ? 4.125 4.206 10.192 1.00 86.69 93 LYS A N 1
ATOM 732 C CA . LYS A 1 93 ? 5.535 4.510 10.455 1.00 86.69 93 LYS A CA 1
ATOM 733 C C . LYS A 1 93 ? 6.276 3.278 10.972 1.00 86.69 93 LYS A C 1
ATOM 735 O O . LYS A 1 93 ? 7.309 2.931 10.422 1.00 86.69 93 LYS A O 1
ATOM 740 N N . SER A 1 94 ? 5.733 2.596 11.982 1.00 86.69 94 SER A N 1
ATOM 741 C CA . SER A 1 94 ? 6.363 1.392 12.535 1.00 86.69 94 SER A CA 1
ATOM 742 C C . SER A 1 94 ? 6.535 0.297 11.482 1.00 86.69 94 SER A C 1
ATOM 744 O O . SER A 1 94 ? 7.560 -0.378 11.473 1.00 86.69 94 SER A O 1
ATOM 746 N N . LEU A 1 95 ? 5.556 0.118 10.591 1.00 86.00 95 LEU A N 1
ATOM 747 C CA . LEU A 1 95 ? 5.668 -0.849 9.503 1.00 86.00 95 LEU A CA 1
ATOM 748 C C . LEU A 1 95 ? 6.692 -0.405 8.446 1.00 86.00 95 LEU A C 1
ATOM 750 O O . LEU A 1 95 ? 7.475 -1.227 7.972 1.00 86.00 95 LEU A O 1
ATOM 754 N N . ALA A 1 96 ? 6.729 0.887 8.110 1.00 85.00 96 ALA A N 1
ATOM 755 C CA . ALA A 1 96 ? 7.709 1.457 7.190 1.00 85.00 96 ALA A CA 1
ATOM 756 C C . ALA A 1 96 ? 9.144 1.300 7.713 1.00 85.00 96 ALA A C 1
ATOM 758 O O . ALA A 1 96 ? 10.011 0.897 6.945 1.00 85.00 96 ALA A O 1
ATOM 759 N N . ASP A 1 97 ? 9.377 1.552 9.004 1.00 85.19 97 ASP A N 1
ATOM 760 C CA . ASP A 1 97 ? 10.688 1.399 9.650 1.00 85.19 97 ASP A CA 1
ATOM 761 C C . ASP A 1 97 ? 11.175 -0.065 9.604 1.00 85.19 97 ASP A C 1
ATOM 763 O O . ASP A 1 97 ? 12.362 -0.324 9.422 1.00 85.19 97 ASP A O 1
ATOM 767 N N . ASN A 1 98 ? 10.256 -1.033 9.709 1.00 81.88 98 ASN A N 1
ATOM 768 C CA . ASN A 1 98 ? 10.579 -2.463 9.629 1.00 81.88 98 ASN A CA 1
ATOM 769 C C . ASN A 1 98 ? 10.795 -2.962 8.188 1.00 81.88 98 ASN A C 1
ATOM 771 O O . ASN A 1 98 ? 11.576 -3.888 7.958 1.00 81.88 98 ASN A O 1
ATOM 775 N N . THR A 1 99 ? 10.087 -2.377 7.219 1.00 79.62 99 THR A N 1
ATOM 776 C CA . THR A 1 99 ? 10.009 -2.897 5.842 1.00 79.62 99 THR A CA 1
ATOM 777 C C . THR A 1 99 ? 10.990 -2.193 4.902 1.00 79.62 99 THR A C 1
ATOM 779 O O . THR A 1 99 ? 11.656 -2.844 4.095 1.00 79.62 99 THR A O 1
ATOM 782 N N . ILE A 1 100 ? 11.123 -0.868 5.021 1.00 82.12 100 ILE A N 1
ATOM 783 C CA . ILE A 1 100 ? 11.929 -0.029 4.130 1.00 82.12 100 ILE A CA 1
ATOM 784 C C . ILE A 1 100 ? 13.333 0.120 4.722 1.00 82.12 100 ILE A C 1
ATOM 786 O O . ILE A 1 100 ? 13.610 1.030 5.498 1.00 82.12 100 ILE A O 1
ATOM 790 N N . LYS A 1 101 ? 14.244 -0.772 4.324 1.00 71.06 101 LYS A N 1
ATOM 791 C CA . LYS A 1 101 ? 15.631 -0.790 4.828 1.00 71.06 101 LYS A CA 1
ATOM 792 C C . LYS A 1 101 ? 16.546 0.278 4.210 1.00 71.06 101 LYS A C 1
ATOM 794 O O . LYS A 1 101 ? 17.584 0.590 4.777 1.00 71.06 101 LYS A O 1
ATOM 799 N N . GLU A 1 102 ? 16.173 0.852 3.066 1.00 66.44 102 GLU A N 1
ATOM 800 C CA . GLU A 1 102 ? 16.951 1.884 2.357 1.00 66.44 102 GLU A CA 1
ATOM 801 C C . GLU A 1 102 ? 16.464 3.314 2.672 1.00 66.44 102 GLU A C 1
ATOM 803 O O . GLU A 1 102 ? 16.198 4.109 1.768 1.00 66.44 102 GLU A O 1
ATOM 808 N N . GLN A 1 103 ? 16.316 3.677 3.948 1.00 6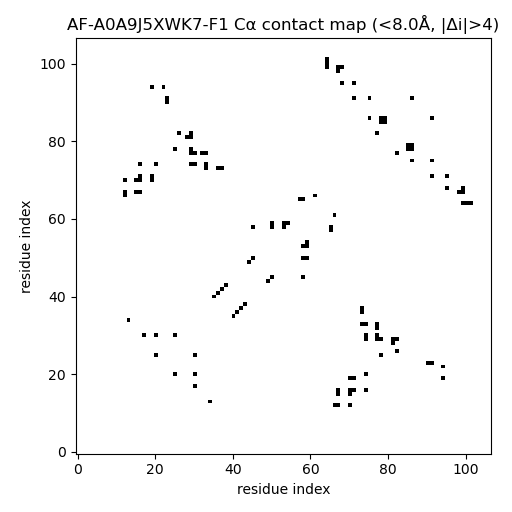1.72 103 GLN A N 1
ATOM 809 C CA . GLN A 1 103 ? 16.065 5.075 4.320 1.00 61.72 103 GLN A CA 1
ATOM 810 C C . GLN A 1 103 ? 17.397 5.838 4.396 1.00 61.72 103 GLN A C 1
ATOM 812 O O . GLN A 1 103 ? 18.038 5.909 5.436 1.00 61.72 103 GLN A O 1
ATOM 817 N N . HIS A 1 104 ? 17.828 6.438 3.284 1.00 56.00 104 HIS A N 1
ATOM 818 C CA . HIS A 1 104 ? 19.092 7.194 3.203 1.00 56.00 104 HIS A CA 1
ATOM 819 C C . HIS A 1 104 ? 19.101 8.547 3.956 1.00 56.00 104 HIS A C 1
ATOM 821 O O . HIS A 1 104 ? 20.038 9.323 3.790 1.00 56.00 104 HIS A O 1
ATOM 827 N N . PHE A 1 105 ? 18.076 8.859 4.759 1.00 52.47 105 PHE A N 1
ATOM 828 C CA . PHE A 1 105 ? 17.923 10.164 5.424 1.00 52.47 105 PHE A CA 1
ATOM 829 C C . PHE A 1 105 ? 17.981 10.111 6.956 1.00 52.47 105 PHE A C 1
ATOM 831 O O . PHE A 1 105 ? 17.877 11.153 7.596 1.00 52.47 105 PHE A O 1
ATOM 838 N N . THR A 1 106 ? 18.166 8.933 7.551 1.00 43.00 106 THR A N 1
ATOM 839 C CA . THR A 1 106 ? 18.345 8.779 9.000 1.00 43.00 106 THR A CA 1
ATOM 840 C C . THR A 1 106 ? 19.766 8.298 9.276 1.00 43.00 106 THR A C 1
ATOM 842 O O . THR A 1 106 ? 19.998 7.100 9.434 1.00 43.00 106 THR A O 1
ATOM 845 N N . THR A 1 107 ? 20.718 9.231 9.275 1.00 40.38 107 THR A N 1
ATOM 846 C CA . THR A 1 107 ? 22.008 9.040 9.961 1.00 40.38 107 THR A CA 1
ATOM 847 C C . THR A 1 107 ? 22.040 9.979 11.147 1.00 40.38 107 THR A C 1
ATOM 849 O O . THR A 1 107 ? 21.553 11.120 10.971 1.00 40.38 107 THR A O 1
#

pLDDT: mean 75.55, std 14.47, range [37.09, 91.25]

Mean predicted aligned error: 8.43 Å

Nearest PDB structures (foldseek):
  5fnp-assembly2_B  TM=2.231E-01  e=7.608E-01  Escherichia coli K-12
  7bhc-assembly2_B  TM=2.259E-01  e=1.543E+00  Escherichia coli K-12